Protein AF-A0A0K8Q5X5-F1 (afdb_monomer)

Structure (mmCIF, N/CA/C/O backbone):
data_AF-A0A0K8Q5X5-F1
#
_entry.id   AF-A0A0K8Q5X5-F1
#
loop_
_atom_site.group_PDB
_atom_site.id
_atom_site.type_symbol
_atom_site.label_atom_id
_atom_site.label_alt_id
_atom_site.label_comp_id
_atom_site.label_asym_id
_atom_site.label_entity_id
_atom_site.label_seq_id
_atom_site.pdbx_PDB_ins_code
_atom_site.Cartn_x
_atom_site.Cartn_y
_atom_site.Cartn_z
_atom_site.occupancy
_atom_site.B_iso_or_equiv
_atom_site.auth_seq_id
_atom_site.auth_comp_id
_atom_site.auth_asym_id
_atom_site.auth_atom_id
_atom_site.pdbx_PDB_model_num
ATOM 1 N N . MET A 1 1 ? -25.913 -8.702 -1.037 1.00 41.16 1 MET A N 1
ATOM 2 C CA . MET A 1 1 ? -26.224 -7.297 -1.379 1.00 41.16 1 MET A CA 1
ATOM 3 C C . MET A 1 1 ? -24.970 -6.678 -1.967 1.00 41.16 1 MET A C 1
ATOM 5 O O . MET A 1 1 ? -23.973 -6.607 -1.260 1.00 41.16 1 MET A O 1
ATOM 9 N N . ALA A 1 2 ? -24.975 -6.335 -3.257 1.00 52.56 2 ALA A N 1
ATOM 10 C CA . ALA A 1 2 ? -23.862 -5.604 -3.860 1.00 52.56 2 ALA A CA 1
ATOM 11 C C . ALA A 1 2 ? -23.809 -4.206 -3.227 1.00 52.56 2 ALA A C 1
ATOM 13 O O . ALA A 1 2 ? -24.836 -3.534 -3.141 1.00 52.56 2 ALA A O 1
ATOM 14 N N . ARG A 1 3 ? -22.646 -3.809 -2.705 1.00 62.00 3 ARG A N 1
ATOM 15 C CA . ARG A 1 3 ? -22.447 -2.485 -2.103 1.00 62.00 3 ARG A CA 1
ATOM 16 C C . ARG A 1 3 ? -22.636 -1.428 -3.194 1.00 62.00 3 ARG A C 1
ATOM 18 O O . ARG A 1 3 ? -22.088 -1.599 -4.282 1.00 62.00 3 ARG A O 1
ATOM 25 N N . SER A 1 4 ? -23.370 -0.349 -2.914 1.00 74.94 4 SER A N 1
ATOM 26 C CA . SER A 1 4 ? -23.422 0.791 -3.837 1.00 74.94 4 SER A CA 1
ATOM 27 C C . SER A 1 4 ? -21.991 1.306 -4.085 1.00 74.94 4 SER A C 1
ATOM 29 O O . SER A 1 4 ? -21.172 1.280 -3.153 1.00 74.94 4 SER A O 1
ATOM 31 N N . PRO A 1 5 ? -21.636 1.758 -5.303 1.00 71.00 5 PRO A N 1
ATOM 32 C CA . PRO A 1 5 ? -20.328 2.363 -5.566 1.00 71.00 5 PRO A CA 1
ATOM 33 C C . PRO A 1 5 ? -20.014 3.514 -4.595 1.00 71.00 5 PRO A C 1
ATOM 35 O O . PRO A 1 5 ? -18.870 3.660 -4.169 1.00 71.00 5 PRO A O 1
ATOM 38 N N . GLU A 1 6 ? -21.031 4.254 -4.146 1.00 75.69 6 GLU A N 1
ATOM 39 C CA . GLU A 1 6 ? -20.891 5.313 -3.139 1.00 75.69 6 GLU A CA 1
ATOM 40 C C . GLU A 1 6 ? -20.463 4.780 -1.763 1.00 75.69 6 GLU A C 1
ATOM 42 O O . GLU A 1 6 ? -19.619 5.377 -1.094 1.00 75.69 6 GLU A O 1
ATOM 47 N N . ASP A 1 7 ? -20.999 3.633 -1.342 1.00 75.81 7 ASP A N 1
ATOM 48 C CA . ASP A 1 7 ? -20.643 2.995 -0.070 1.00 75.81 7 ASP A CA 1
ATOM 49 C C . ASP A 1 7 ? -19.235 2.399 -0.113 1.00 75.81 7 ASP A C 1
ATOM 51 O O . ASP A 1 7 ? -18.508 2.414 0.884 1.00 75.81 7 ASP A O 1
ATOM 55 N N . SER A 1 8 ? -18.835 1.886 -1.278 1.00 72.06 8 SER A N 1
ATOM 56 C CA . SER A 1 8 ? -17.475 1.397 -1.516 1.00 72.06 8 SER A CA 1
ATOM 57 C C . SER A 1 8 ? -16.472 2.547 -1.497 1.00 72.06 8 SER A C 1
ATOM 59 O O . SER A 1 8 ? -15.432 2.441 -0.850 1.00 72.06 8 SER A O 1
ATOM 61 N N . LEU A 1 9 ? -16.813 3.679 -2.119 1.00 74.81 9 LEU A N 1
ATOM 62 C CA . LEU A 1 9 ? -15.993 4.884 -2.082 1.00 74.81 9 LEU A CA 1
ATOM 63 C C . LEU A 1 9 ? -15.859 5.427 -0.655 1.00 74.81 9 LEU A C 1
ATOM 65 O O . LEU A 1 9 ? -14.742 5.676 -0.211 1.00 74.81 9 LEU A O 1
ATOM 69 N N . LYS A 1 10 ? -16.959 5.548 0.100 1.00 76.44 10 LYS A N 1
ATOM 70 C CA . LYS A 1 10 ? -16.925 5.975 1.512 1.00 76.44 10 LYS A CA 1
ATOM 71 C C . LYS A 1 10 ? -16.059 5.053 2.372 1.00 76.44 10 LYS A C 1
ATOM 73 O O . LYS A 1 10 ? -15.279 5.540 3.188 1.00 76.44 10 LYS A O 1
ATOM 78 N N . ALA A 1 11 ? -16.151 3.738 2.170 1.00 76.44 11 ALA A N 1
ATOM 79 C CA . ALA A 1 11 ? -15.309 2.775 2.878 1.00 76.44 11 ALA A CA 1
ATOM 80 C C . ALA A 1 11 ? -13.818 2.963 2.547 1.00 76.44 11 ALA A C 1
ATOM 82 O O . ALA A 1 11 ? -12.982 2.950 3.449 1.00 76.44 11 ALA A O 1
ATOM 83 N N . THR A 1 12 ? -13.483 3.193 1.276 1.00 77.50 12 THR A N 1
ATOM 84 C CA . THR A 1 12 ? -12.108 3.492 0.852 1.00 77.50 12 THR A CA 1
ATOM 85 C C . THR A 1 12 ? -11.614 4.814 1.434 1.00 77.50 12 THR A C 1
ATOM 87 O O . THR A 1 12 ? -10.508 4.862 1.965 1.00 77.50 12 THR A O 1
ATOM 90 N N . LEU A 1 13 ? -12.440 5.865 1.417 1.00 78.38 13 LEU A N 1
ATOM 91 C CA . LEU A 1 13 ? -12.117 7.168 2.007 1.00 78.38 13 LEU A CA 1
ATOM 92 C C . LEU A 1 13 ? -11.843 7.067 3.512 1.00 78.38 13 LEU A C 1
ATOM 94 O O . LEU A 1 13 ? -10.895 7.678 3.997 1.00 78.38 13 LEU A O 1
ATOM 98 N N . GLY A 1 14 ? -12.601 6.240 4.236 1.00 79.81 14 GLY A N 1
ATOM 99 C CA . GLY A 1 14 ? -12.331 5.948 5.645 1.00 79.81 14 GLY A CA 1
ATOM 100 C C . GLY A 1 14 ? -10.966 5.289 5.874 1.00 79.81 14 GLY A C 1
ATOM 101 O O . GLY A 1 14 ? -10.293 5.591 6.855 1.00 79.81 14 GLY A O 1
ATOM 102 N N . ARG A 1 15 ? -10.507 4.440 4.948 1.00 79.44 15 ARG A N 1
ATOM 103 C CA . ARG A 1 15 ? -9.202 3.757 5.041 1.00 79.44 15 ARG A CA 1
ATOM 104 C C . ARG A 1 15 ? -8.019 4.660 4.721 1.00 79.44 15 ARG A C 1
ATOM 106 O O . ARG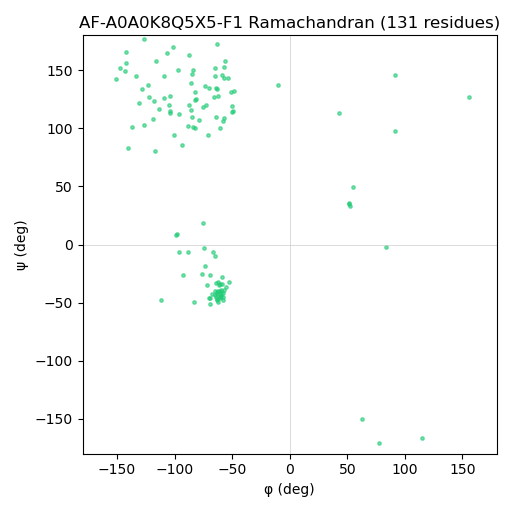 A 1 15 ? -6.920 4.390 5.185 1.00 79.44 15 ARG A O 1
ATOM 113 N N . VAL A 1 16 ? -8.232 5.715 3.938 1.00 85.44 16 VAL A N 1
ATOM 114 C CA . VAL A 1 16 ? -7.209 6.734 3.649 1.00 85.44 16 VAL A CA 1
ATOM 115 C C . VAL A 1 16 ? -7.351 7.974 4.533 1.00 85.44 16 VAL A C 1
ATOM 117 O O . VAL A 1 16 ? -6.669 8.975 4.301 1.00 85.44 16 VAL A O 1
ATOM 120 N N . ALA A 1 17 ? -8.221 7.921 5.545 1.00 86.38 17 ALA A N 1
ATOM 121 C CA . ALA A 1 17 ? -8.401 9.004 6.497 1.00 86.38 17 ALA A CA 1
ATOM 122 C C . ALA A 1 17 ? -7.123 9.232 7.335 1.00 86.38 17 ALA A C 1
ATOM 124 O O . ALA A 1 17 ? -6.347 8.293 7.556 1.00 86.38 17 ALA A O 1
ATOM 125 N N . PRO A 1 18 ? -6.884 10.467 7.816 1.00 85.06 18 PRO A N 1
ATOM 126 C CA . PRO A 1 18 ? -5.761 10.781 8.700 1.00 85.06 18 PRO A CA 1
ATOM 127 C C . PRO A 1 18 ? -5.709 9.888 9.946 1.00 85.06 18 PRO A C 1
ATOM 129 O 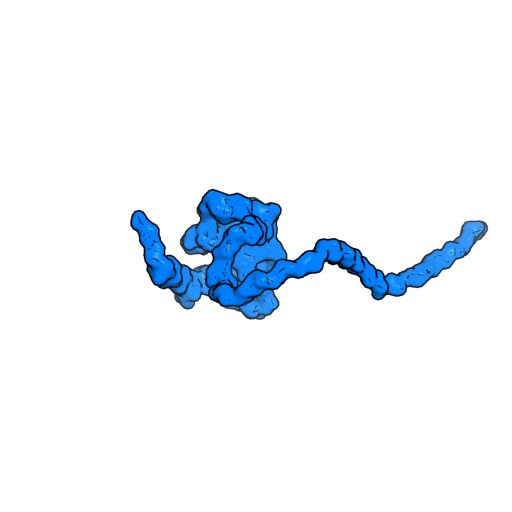O . PRO A 1 18 ? -6.745 9.548 10.512 1.00 85.06 18 PRO A O 1
ATOM 132 N N . GLY A 1 19 ? -4.498 9.524 10.378 1.00 86.62 19 GLY A N 1
ATOM 133 C CA . GLY A 1 19 ? -4.272 8.656 11.541 1.00 86.62 19 GLY A CA 1
ATOM 134 C C . GLY A 1 19 ? -4.367 7.154 11.252 1.00 86.62 19 GLY A C 1
ATOM 135 O O . GLY A 1 19 ? -4.131 6.346 12.146 1.00 86.62 19 GLY A O 1
ATOM 136 N N . THR A 1 20 ? -4.684 6.760 10.014 1.00 91.94 20 THR A N 1
ATOM 137 C CA . THR A 1 20 ? -4.600 5.359 9.581 1.00 91.94 20 THR A CA 1
ATOM 138 C C . THR A 1 20 ? -3.183 5.007 9.128 1.00 91.94 20 THR A C 1
ATOM 140 O O . THR A 1 20 ? -2.490 5.809 8.498 1.00 91.94 20 THR A O 1
ATOM 143 N N . ALA A 1 21 ? -2.771 3.759 9.361 1.00 92.06 21 ALA A N 1
ATOM 144 C CA . ALA A 1 21 ? -1.472 3.271 8.901 1.00 92.06 21 ALA A CA 1
ATOM 145 C C . ALA A 1 21 ? -1.336 3.344 7.365 1.00 92.06 21 ALA A C 1
ATOM 147 O O . ALA A 1 21 ? -0.254 3.623 6.843 1.00 92.06 21 ALA A O 1
ATOM 148 N N . LEU A 1 22 ? -2.433 3.130 6.629 1.00 92.06 22 LEU A N 1
ATOM 149 C CA . LEU A 1 22 ? -2.448 3.268 5.175 1.00 92.06 22 LEU A CA 1
ATOM 150 C C . LEU A 1 22 ? -2.160 4.712 4.753 1.00 92.06 22 LEU A C 1
ATOM 152 O O . LEU A 1 22 ? -1.296 4.929 3.903 1.00 92.06 22 LEU A O 1
ATOM 156 N N . ARG A 1 23 ? -2.816 5.701 5.375 1.00 93.69 23 ARG A N 1
ATOM 157 C CA . ARG A 1 23 ? -2.547 7.118 5.104 1.00 93.69 23 ARG A CA 1
ATOM 158 C C . ARG A 1 23 ? -1.099 7.493 5.410 1.00 93.69 23 ARG A C 1
ATOM 160 O O . ARG A 1 23 ? -0.461 8.121 4.569 1.00 93.69 23 ARG A O 1
ATOM 167 N N . ASP A 1 24 ? -0.555 7.048 6.537 1.00 94.56 24 ASP A N 1
ATOM 168 C CA . ASP A 1 24 ? 0.848 7.294 6.894 1.00 94.56 24 ASP A CA 1
ATOM 169 C C . ASP A 1 24 ? 1.819 6.689 5.869 1.00 94.56 24 ASP A C 1
ATOM 171 O O . ASP A 1 24 ? 2.835 7.294 5.512 1.00 94.56 24 ASP A O 1
ATOM 175 N N . GLY A 1 25 ? 1.512 5.490 5.370 1.00 94.44 25 GLY A N 1
ATOM 176 C CA . GLY A 1 25 ? 2.280 4.836 4.314 1.00 94.44 25 GLY A CA 1
ATOM 177 C C . GLY A 1 25 ? 2.242 5.621 3.001 1.00 94.44 25 GLY A C 1
ATOM 178 O O . GLY A 1 25 ? 3.290 5.869 2.402 1.00 94.44 25 GLY A O 1
ATOM 179 N N . LEU A 1 26 ? 1.057 6.085 2.592 1.00 93.88 26 LEU A N 1
ATOM 180 C CA . LEU A 1 26 ? 0.876 6.938 1.412 1.00 93.88 26 LEU A CA 1
ATOM 181 C C . LEU A 1 26 ? 1.644 8.259 1.540 1.00 93.88 26 LEU A C 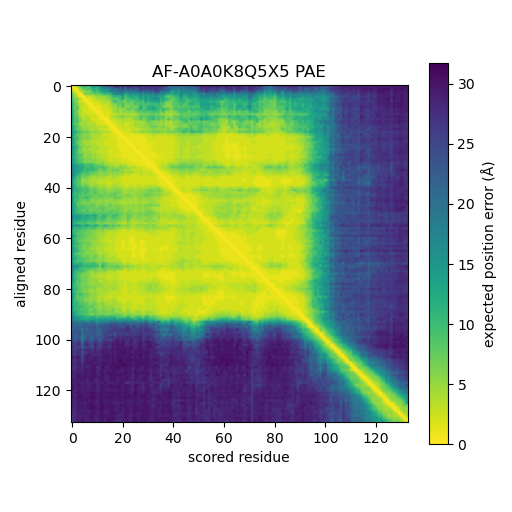1
ATOM 183 O O . LEU A 1 26 ? 2.328 8.672 0.604 1.00 93.88 26 LEU A O 1
ATOM 187 N N . GLU A 1 27 ? 1.605 8.906 2.704 1.00 94.50 27 GLU A N 1
ATOM 188 C CA . GLU A 1 27 ? 2.370 10.132 2.944 1.00 94.50 27 GLU A CA 1
ATOM 189 C C . GLU A 1 27 ? 3.877 9.903 2.834 1.00 94.50 27 GLU A C 1
ATOM 191 O O . GLU A 1 27 ? 4.588 10.728 2.257 1.00 94.50 27 GLU A O 1
ATOM 196 N N . ARG A 1 28 ? 4.383 8.771 3.333 1.00 94.88 28 ARG A N 1
ATOM 197 C CA . ARG A 1 28 ? 5.798 8.400 3.179 1.00 94.88 28 ARG A CA 1
ATOM 198 C C . ARG A 1 28 ? 6.177 8.201 1.713 1.00 94.88 28 ARG A C 1
ATOM 200 O O . ARG A 1 28 ? 7.269 8.615 1.318 1.00 94.88 28 ARG A O 1
ATOM 207 N N . ILE A 1 29 ? 5.307 7.577 0.919 1.00 94.81 29 ILE A N 1
ATOM 208 C CA . ILE A 1 29 ? 5.505 7.378 -0.525 1.00 94.81 29 ILE A CA 1
ATOM 209 C C . ILE A 1 29 ? 5.585 8.732 -1.241 1.00 94.81 29 ILE A C 1
ATOM 211 O O . ILE A 1 29 ? 6.568 9.001 -1.935 1.00 94.81 29 ILE A O 1
ATOM 215 N N . LEU A 1 30 ? 4.625 9.625 -0.975 1.00 92.94 30 LEU A N 1
ATOM 216 C CA . LEU A 1 30 ? 4.578 10.973 -1.549 1.00 92.94 30 LEU A CA 1
ATOM 217 C C . LEU A 1 30 ? 5.806 11.813 -1.169 1.00 92.94 30 LEU A C 1
ATOM 219 O O . LEU A 1 30 ? 6.426 12.431 -2.035 1.00 92.94 30 LEU A O 1
ATOM 223 N N . ARG A 1 31 ? 6.223 11.791 0.105 1.00 94.19 31 ARG A N 1
ATOM 224 C CA . ARG A 1 31 ? 7.454 12.465 0.571 1.00 94.19 31 ARG A CA 1
ATOM 225 C C . ARG A 1 31 ? 8.706 11.899 -0.096 1.00 94.19 31 ARG A C 1
ATOM 227 O O . ARG A 1 31 ? 9.661 12.627 -0.343 1.00 94.19 31 ARG A O 1
ATOM 234 N N . GLY A 1 32 ? 8.687 10.606 -0.410 1.00 93.06 32 GLY A N 1
ATOM 235 C CA . GLY A 1 32 ? 9.727 9.916 -1.161 1.00 93.06 32 GLY A CA 1
ATOM 236 C C . GLY A 1 32 ? 9.747 10.217 -2.659 1.00 93.06 32 GLY A C 1
ATOM 237 O O . GLY A 1 32 ? 10.627 9.693 -3.339 1.00 93.06 32 GLY A O 1
ATOM 238 N N . ARG A 1 33 ? 8.799 11.023 -3.168 1.00 91.69 33 ARG A N 1
ATOM 239 C CA . ARG A 1 33 ? 8.614 11.320 -4.599 1.00 91.69 33 ARG A CA 1
ATOM 240 C C . ARG A 1 33 ? 8.511 10.058 -5.461 1.00 91.69 33 ARG A C 1
ATOM 242 O O . ARG A 1 33 ? 8.969 10.037 -6.599 1.00 91.69 33 ARG A O 1
ATOM 249 N N . THR A 1 34 ? 7.940 8.997 -4.902 1.00 89.25 34 THR A N 1
ATOM 250 C CA . THR A 1 34 ? 7.695 7.733 -5.604 1.00 89.25 34 THR A CA 1
ATOM 251 C C . THR A 1 34 ? 6.191 7.589 -5.837 1.00 89.25 34 THR A C 1
ATOM 253 O O . THR A 1 34 ? 5.400 8.051 -5.017 1.00 89.25 34 THR A O 1
ATOM 256 N N . GLY A 1 35 ? 5.787 6.996 -6.960 1.00 89.62 35 GLY A N 1
ATOM 257 C CA . GLY A 1 35 ? 4.401 6.574 -7.183 1.00 89.62 35 GLY A CA 1
ATOM 258 C C . GLY A 1 35 ? 4.167 5.166 -6.634 1.00 89.62 35 GLY A C 1
ATOM 259 O O . GLY A 1 35 ? 5.122 4.441 -6.381 1.00 89.62 35 GLY A O 1
ATOM 260 N N . ALA A 1 36 ? 2.910 4.772 -6.448 1.00 92.88 36 ALA A N 1
ATOM 261 C CA . ALA A 1 36 ? 2.563 3.392 -6.116 1.00 92.88 36 ALA A CA 1
ATOM 262 C C . ALA A 1 36 ? 1.170 3.050 -6.645 1.00 92.88 36 ALA A C 1
ATOM 264 O O . ALA A 1 36 ? 0.263 3.881 -6.576 1.00 92.88 36 ALA A O 1
ATOM 265 N N . LEU A 1 37 ? 0.999 1.816 -7.120 1.00 93.50 37 LEU A N 1
ATOM 266 C CA . LEU A 1 37 ? -0.308 1.234 -7.404 1.00 93.50 37 LEU A CA 1
ATOM 267 C C . LEU A 1 37 ? -0.644 0.247 -6.287 1.00 93.50 37 LEU A C 1
ATOM 269 O O . LEU A 1 37 ? 0.041 -0.758 -6.118 1.00 93.50 37 LEU A O 1
ATOM 273 N N . ILE A 1 38 ? -1.666 0.555 -5.492 1.00 93.25 38 ILE A N 1
ATOM 274 C CA . ILE A 1 38 ? -2.047 -0.252 -4.329 1.00 93.25 38 ILE A CA 1
ATOM 275 C C . ILE A 1 38 ? -3.456 -0.789 -4.552 1.00 93.25 38 ILE A C 1
ATOM 277 O O . ILE A 1 38 ? -4.392 -0.018 -4.755 1.00 93.25 38 ILE A O 1
ATOM 281 N N . VAL A 1 39 ? -3.599 -2.109 -4.490 1.00 93.12 39 VAL A N 1
ATOM 282 C CA . VAL A 1 39 ? -4.877 -2.817 -4.593 1.00 93.12 39 VAL A CA 1
ATOM 283 C C . VAL A 1 39 ? -5.290 -3.271 -3.197 1.00 93.12 39 VAL A C 1
ATOM 285 O O . VAL A 1 39 ? -4.499 -3.888 -2.484 1.00 93.12 39 VAL A O 1
ATOM 288 N N . LEU A 1 40 ? -6.520 -2.947 -2.793 1.00 91.69 40 LEU A N 1
ATOM 289 C CA . LEU A 1 40 ? -7.078 -3.346 -1.501 1.00 91.69 40 LEU A CA 1
ATOM 290 C C . LEU A 1 40 ? -8.071 -4.491 -1.690 1.00 91.69 40 LEU A C 1
ATOM 292 O O . LEU A 1 40 ? -9.147 -4.301 -2.257 1.00 91.69 40 LEU A O 1
ATOM 296 N N . GLY A 1 41 ? -7.729 -5.653 -1.146 1.00 89.00 41 GLY A N 1
ATOM 297 C CA . GLY A 1 41 ? -8.468 -6.894 -1.327 1.00 89.00 41 GLY A CA 1
ATOM 298 C C . GLY A 1 41 ? -7.948 -7.709 -2.510 1.00 89.00 41 GLY A C 1
ATOM 299 O O . GLY A 1 41 ? -7.520 -7.170 -3.526 1.00 89.00 41 GLY A O 1
ATOM 300 N N . SER A 1 42 ? -8.013 -9.030 -2.359 1.00 86.12 42 SER A N 1
ATOM 301 C CA . SER A 1 42 ? -7.733 -9.997 -3.417 1.00 86.12 42 SER A CA 1
ATOM 302 C C . SER A 1 42 ? -8.968 -10.865 -3.598 1.00 86.12 42 SER A C 1
ATOM 304 O O . SER A 1 42 ? -9.489 -11.416 -2.626 1.00 86.12 42 SE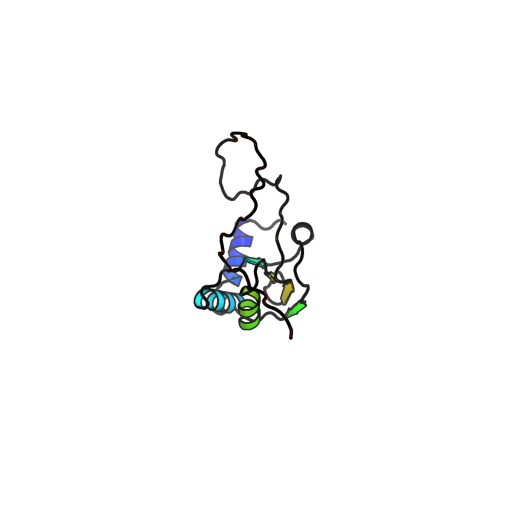R A O 1
ATOM 306 N N . ASP A 1 43 ? -9.453 -10.949 -4.829 1.00 88.06 43 ASP A N 1
ATOM 307 C CA . ASP A 1 43 ? -10.471 -11.900 -5.253 1.00 88.06 43 ASP A CA 1
ATOM 308 C C . ASP A 1 43 ? -9.968 -12.669 -6.483 1.00 88.06 43 ASP A C 1
ATOM 310 O O . ASP A 1 43 ? -8.891 -12.389 -7.015 1.00 88.06 43 ASP A O 1
ATOM 314 N N . ARG A 1 44 ? -10.760 -13.632 -6.963 1.00 86.25 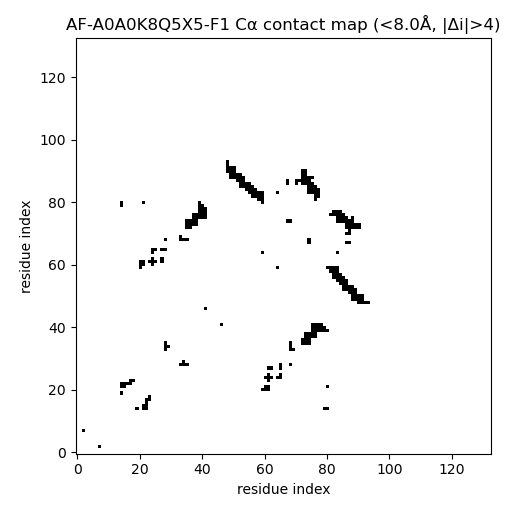44 ARG A N 1
ATOM 315 C CA . ARG A 1 44 ? -10.396 -14.424 -8.149 1.00 86.25 44 ARG A CA 1
ATOM 316 C C . ARG A 1 44 ? -10.182 -13.561 -9.397 1.00 86.25 44 ARG A C 1
ATOM 318 O O . ARG A 1 44 ? -9.415 -13.948 -10.273 1.00 86.25 44 ARG A O 1
ATOM 325 N N . THR A 1 45 ? -10.848 -12.411 -9.485 1.00 86.00 45 THR A N 1
ATOM 326 C CA . THR A 1 45 ? -10.705 -11.472 -10.602 1.00 86.00 45 THR A CA 1
ATOM 327 C C . THR A 1 45 ? -9.328 -10.828 -10.561 1.00 86.00 45 THR A C 1
ATOM 329 O O . THR A 1 45 ? -8.598 -10.891 -11.546 1.00 86.00 45 THR A O 1
ATOM 332 N N . ILE A 1 46 ? -8.939 -10.277 -9.408 1.00 87.31 46 ILE A N 1
ATOM 333 C CA . ILE A 1 46 ? -7.610 -9.710 -9.183 1.00 87.31 46 ILE A CA 1
ATOM 334 C C . ILE A 1 46 ? -6.545 -10.776 -9.428 1.00 87.31 46 ILE A C 1
ATOM 336 O O . ILE A 1 46 ? -5.626 -10.537 -10.202 1.00 87.31 46 ILE A O 1
ATOM 340 N N . GLU A 1 47 ? -6.700 -11.975 -8.872 1.00 86.75 47 GLU A N 1
ATOM 341 C CA . GLU A 1 47 ? -5.764 -13.082 -9.092 1.00 86.75 47 GLU A CA 1
ATOM 342 C C . GLU A 1 47 ? -5.602 -13.432 -10.577 1.00 86.75 47 GLU A C 1
ATOM 344 O O . GLU A 1 47 ? -4.479 -13.663 -11.018 1.00 86.75 47 GLU A O 1
ATOM 349 N N . SER A 1 48 ? -6.686 -13.406 -11.361 1.00 87.50 48 SER A N 1
ATOM 350 C CA . SER A 1 48 ? -6.645 -13.714 -12.799 1.00 87.50 48 SER A CA 1
ATOM 351 C C . SER A 1 48 ? -5.921 -12.667 -13.652 1.00 87.50 48 SER A C 1
ATOM 353 O O . SER A 1 48 ? -5.381 -13.013 -14.699 1.00 87.50 48 SER A O 1
ATOM 355 N N . ILE A 1 49 ? -5.876 -11.407 -13.204 1.00 88.31 49 ILE A N 1
ATOM 356 C CA . ILE A 1 49 ? -5.171 -10.315 -13.899 1.00 88.31 49 ILE A CA 1
ATOM 357 C C . ILE A 1 49 ? -3.764 -10.074 -13.339 1.00 88.31 49 ILE A C 1
ATOM 359 O O . ILE A 1 49 ? -3.022 -9.250 -13.870 1.00 88.31 49 ILE A O 1
ATOM 363 N N . CYS A 1 50 ? -3.385 -10.751 -12.255 1.00 89.12 50 CYS A N 1
ATOM 364 C CA . CYS A 1 50 ? -2.062 -10.634 -11.655 1.00 89.12 50 CYS A CA 1
ATOM 365 C C . CYS A 1 50 ? -1.052 -11.514 -12.390 1.00 89.12 50 CYS A C 1
ATOM 367 O O . CYS A 1 50 ? -1.201 -12.732 -12.455 1.00 89.12 50 CYS A O 1
ATOM 369 N N . SER A 1 51 ? 0.031 -10.906 -12.866 1.00 89.38 51 SER A N 1
ATOM 370 C CA . SER A 1 51 ? 1.166 -11.602 -13.466 1.00 89.38 51 SER A CA 1
ATOM 371 C C . SER A 1 51 ? 2.462 -11.262 -12.733 1.00 89.38 51 SER A C 1
ATOM 373 O O . SER A 1 51 ? 2.716 -10.105 -12.389 1.00 89.38 51 SER A O 1
ATOM 375 N N . GLY A 1 52 ? 3.293 -12.280 -12.498 1.00 88.81 52 GLY A N 1
ATOM 376 C CA . GLY A 1 52 ? 4.566 -12.141 -11.789 1.00 88.81 52 GLY A CA 1
ATOM 377 C C . GLY A 1 52 ? 4.418 -11.684 -10.332 1.00 88.81 52 GLY A C 1
ATOM 378 O O . GLY A 1 52 ? 3.418 -11.966 -9.671 1.00 88.81 52 GLY A O 1
ATOM 379 N N . GLY A 1 53 ? 5.436 -10.975 -9.840 1.00 91.06 53 GLY A N 1
ATOM 380 C CA . GLY A 1 53 ? 5.519 -10.501 -8.459 1.00 91.06 53 GLY A CA 1
ATOM 381 C C . GLY A 1 53 ? 5.913 -11.580 -7.449 1.00 91.06 53 GLY A C 1
ATOM 382 O O . GLY A 1 53 ? 6.322 -12.685 -7.811 1.00 91.06 53 GLY A O 1
ATOM 383 N N . PHE A 1 54 ? 5.809 -11.228 -6.168 1.00 92.50 54 PHE A N 1
ATOM 384 C CA . PHE A 1 54 ? 6.168 -12.095 -5.045 1.00 92.50 54 PHE A CA 1
ATOM 385 C C . PHE A 1 54 ? 5.025 -12.178 -4.037 1.00 92.50 54 PHE A C 1
ATOM 387 O O . PHE A 1 54 ? 4.474 -11.147 -3.646 1.00 92.50 54 PHE A O 1
ATOM 394 N N . ASP A 1 55 ? 4.716 -13.396 -3.590 1.00 93.12 55 ASP A N 1
ATOM 395 C CA . ASP A 1 55 ? 3.884 -13.654 -2.416 1.00 93.12 55 ASP A CA 1
ATOM 396 C C . ASP A 1 55 ? 4.697 -13.374 -1.150 1.00 93.12 55 ASP A C 1
ATOM 398 O O . ASP A 1 55 ? 5.739 -13.988 -0.924 1.00 93.12 55 ASP A O 1
ATOM 402 N N . ILE A 1 56 ? 4.244 -12.411 -0.347 1.00 93.19 56 ILE A N 1
ATOM 403 C CA . ILE A 1 56 ? 4.965 -11.938 0.841 1.00 93.19 56 ILE A CA 1
ATOM 404 C C . ILE A 1 56 ? 4.213 -12.327 2.114 1.00 93.19 56 ILE A C 1
ATOM 406 O O . ILE A 1 56 ? 4.825 -12.854 3.037 1.00 93.19 56 ILE A O 1
ATOM 410 N N . GLY A 1 57 ? 2.898 -12.081 2.163 1.00 93.62 57 GLY A N 1
ATOM 411 C CA . GLY A 1 57 ? 2.041 -12.472 3.288 1.00 93.62 57 GLY A CA 1
ATOM 412 C C . GLY A 1 57 ? 2.509 -11.949 4.651 1.00 93.62 57 GLY A C 1
ATOM 413 O O . GLY A 1 57 ? 2.617 -12.724 5.596 1.00 93.62 57 GLY A O 1
ATOM 414 N N . ILE A 1 58 ? 2.815 -10.653 4.755 1.00 95.25 58 ILE A N 1
ATOM 415 C CA . ILE A 1 58 ? 3.317 -10.023 5.992 1.00 95.25 58 ILE A CA 1
ATOM 416 C C . ILE A 1 58 ? 2.351 -8.975 6.535 1.00 95.25 58 ILE A C 1
ATOM 418 O O . ILE A 1 58 ? 1.607 -8.362 5.768 1.00 95.25 58 ILE A O 1
ATOM 422 N N . ASP A 1 59 ? 2.449 -8.675 7.834 1.00 96.81 59 ASP A N 1
ATOM 423 C CA . ASP A 1 59 ? 1.668 -7.585 8.423 1.00 96.81 59 ASP A CA 1
ATOM 424 C C . ASP A 1 59 ? 1.973 -6.249 7.736 1.00 96.81 59 ASP A C 1
ATOM 426 O O . ASP A 1 59 ? 3.110 -5.935 7.346 1.00 96.81 59 ASP A O 1
ATOM 430 N N . PHE A 1 60 ? 0.953 -5.416 7.635 1.00 95.62 60 PHE A N 1
ATOM 431 C CA . PHE A 1 60 ? 1.078 -4.084 7.090 1.00 95.62 60 PHE A CA 1
ATOM 432 C C . PHE A 1 60 ? 1.863 -3.178 8.043 1.00 95.62 60 PHE A C 1
ATOM 434 O O . PHE A 1 60 ? 1.607 -3.109 9.244 1.00 95.62 60 PHE A O 1
ATOM 441 N N . SER A 1 61 ? 2.802 -2.408 7.492 1.00 96.62 61 SER A N 1
ATOM 442 C CA . SER A 1 61 ? 3.332 -1.233 8.180 1.00 96.62 61 SER A CA 1
ATOM 443 C C . SER A 1 61 ? 3.619 -0.106 7.187 1.00 96.62 61 SER A C 1
ATOM 445 O O . SER A 1 61 ? 4.011 -0.383 6.047 1.00 96.62 61 SER A O 1
ATOM 447 N N . PRO A 1 62 ? 3.499 1.171 7.602 1.00 95.50 62 PRO A N 1
ATOM 448 C CA . PRO A 1 62 ? 3.785 2.315 6.735 1.00 95.50 62 PRO A CA 1
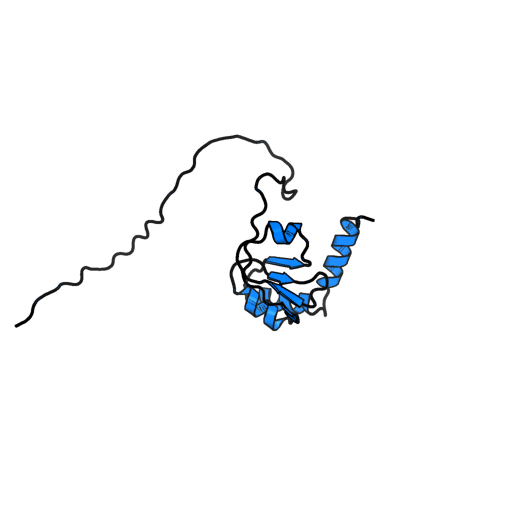ATOM 449 C C . PRO A 1 62 ? 5.192 2.270 6.128 1.00 95.50 62 PRO A C 1
ATOM 451 O O . PRO A 1 62 ? 5.406 2.659 4.981 1.00 95.50 62 PRO A O 1
ATOM 454 N N . THR A 1 63 ? 6.165 1.780 6.900 1.00 96.12 63 THR A N 1
ATOM 455 C CA . THR A 1 63 ? 7.551 1.620 6.451 1.00 96.12 63 THR A CA 1
ATOM 456 C C . THR A 1 63 ? 7.668 0.510 5.411 1.00 96.12 63 THR A C 1
ATOM 458 O O . THR A 1 63 ? 8.267 0.739 4.368 1.00 96.12 63 THR A O 1
ATOM 461 N N . ARG A 1 64 ? 7.057 -0.663 5.636 1.00 96.00 64 ARG A N 1
ATOM 462 C CA . ARG A 1 64 ? 7.077 -1.770 4.662 1.00 96.00 64 ARG A CA 1
ATOM 463 C C . ARG A 1 64 ? 6.442 -1.353 3.341 1.00 96.00 64 ARG A C 1
ATOM 465 O O . ARG A 1 64 ? 7.045 -1.556 2.292 1.00 96.00 64 ARG A O 1
ATOM 472 N N . LEU A 1 65 ? 5.280 -0.700 3.397 1.00 95.50 65 LEU A N 1
ATOM 473 C CA . LEU A 1 65 ? 4.609 -0.188 2.204 1.00 95.50 65 LEU A CA 1
ATOM 474 C C . LEU A 1 65 ? 5.512 0.792 1.437 1.00 95.50 65 LEU A C 1
ATOM 476 O O . LEU A 1 65 ? 5.651 0.682 0.222 1.00 95.50 65 LEU A O 1
ATOM 480 N N . ARG A 1 66 ? 6.170 1.720 2.142 1.00 95.19 66 ARG A N 1
ATOM 481 C CA . ARG A 1 66 ? 7.101 2.685 1.539 1.00 95.19 66 ARG A CA 1
ATOM 482 C C . ARG A 1 66 ? 8.280 2.020 0.832 1.00 95.19 66 ARG A C 1
ATOM 484 O O . ARG A 1 66 ? 8.707 2.514 -0.213 1.00 95.19 66 ARG A O 1
ATOM 491 N N . GLU A 1 67 ? 8.843 0.978 1.428 1.00 95.44 67 GLU A N 1
ATOM 492 C CA . GLU A 1 67 ? 9.979 0.255 0.859 1.00 95.44 67 GLU A CA 1
ATOM 493 C C . GLU A 1 67 ? 9.561 -0.534 -0.381 1.00 95.44 67 GLU A C 1
ATOM 495 O O . GLU A 1 67 ? 10.200 -0.405 -1.423 1.00 95.44 67 GLU A O 1
ATOM 500 N N . LEU A 1 68 ? 8.438 -1.251 -0.310 1.00 95.06 68 LEU A N 1
ATOM 501 C CA . LEU A 1 68 ? 7.888 -1.993 -1.445 1.00 95.06 68 LEU A CA 1
ATOM 502 C C . LEU A 1 68 ? 7.465 -1.072 -2.594 1.00 95.06 68 LEU A C 1
ATOM 504 O O . LEU A 1 68 ? 7.643 -1.427 -3.750 1.00 95.06 68 LEU A O 1
ATOM 508 N N . ALA A 1 69 ? 6.988 0.139 -2.299 1.00 94.69 69 ALA A N 1
ATOM 509 C CA . ALA A 1 69 ? 6.636 1.132 -3.315 1.00 94.69 69 ALA A CA 1
ATOM 510 C C . ALA A 1 69 ? 7.833 1.639 -4.139 1.00 94.69 69 ALA A C 1
ATOM 512 O O . ALA A 1 69 ? 7.636 2.346 -5.118 1.00 94.69 69 ALA A O 1
ATOM 513 N N . LYS A 1 70 ? 9.077 1.320 -3.753 1.00 93.12 70 LYS A N 1
ATOM 514 C CA . LYS A 1 70 ? 10.261 1.589 -4.589 1.00 93.12 70 LYS A CA 1
ATOM 515 C C . LYS A 1 70 ? 10.361 0.633 -5.776 1.00 93.12 70 LYS A C 1
ATOM 517 O O . LYS A 1 70 ? 11.130 0.906 -6.690 1.00 93.12 70 LYS A O 1
ATOM 522 N N . MET A 1 71 ? 9.660 -0.496 -5.716 1.00 92.81 71 MET A N 1
ATOM 523 C CA . MET A 1 71 ? 9.644 -1.502 -6.767 1.00 92.81 71 MET A CA 1
ATOM 524 C C . MET A 1 71 ? 8.620 -1.128 -7.838 1.00 92.81 71 MET A C 1
ATOM 526 O O . MET A 1 71 ? 7.589 -0.525 -7.541 1.00 92.81 71 MET A O 1
ATOM 530 N N . ASP A 1 72 ? 8.887 -1.534 -9.077 1.00 88.00 72 ASP A N 1
ATOM 531 C CA . ASP A 1 72 ? 7.932 -1.387 -10.170 1.00 88.00 72 ASP A CA 1
ATOM 532 C C . ASP A 1 72 ? 6.783 -2.395 -10.021 1.00 88.00 72 ASP A C 1
ATOM 534 O O . ASP A 1 72 ? 6.999 -3.575 -9.738 1.00 88.00 72 ASP A O 1
ATOM 538 N N . GLY A 1 73 ? 5.553 -1.930 -10.239 1.00 91.06 73 GLY A N 1
ATOM 539 C CA . GLY A 1 73 ? 4.344 -2.753 -10.210 1.00 91.06 73 GLY A CA 1
ATOM 540 C C . GLY A 1 73 ? 3.373 -2.390 -9.088 1.00 91.06 73 GLY A C 1
ATOM 541 O O . GLY A 1 73 ? 3.446 -1.325 -8.473 1.00 91.06 73 GLY A O 1
ATOM 542 N N . ALA A 1 74 ? 2.415 -3.283 -8.862 1.00 94.62 74 ALA A N 1
ATOM 543 C CA . ALA A 1 74 ? 1.360 -3.138 -7.877 1.00 94.62 74 ALA A CA 1
ATOM 544 C C . ALA A 1 74 ? 1.693 -3.858 -6.565 1.00 94.62 74 ALA A C 1
ATOM 546 O O . ALA A 1 74 ? 2.373 -4.891 -6.537 1.00 94.62 74 ALA A O 1
ATOM 547 N N . ILE A 1 75 ? 1.160 -3.313 -5.476 1.00 95.81 75 ILE A N 1
ATOM 548 C CA . ILE A 1 75 ? 1.164 -3.907 -4.140 1.00 95.81 75 ILE A CA 1
ATOM 549 C C . ILE A 1 75 ? -0.268 -4.324 -3.825 1.00 95.81 75 ILE A C 1
ATOM 551 O O . ILE A 1 75 ? -1.183 -3.505 -3.911 1.00 95.81 75 ILE A O 1
ATOM 555 N N . ILE A 1 76 ? -0.464 -5.587 -3.456 1.00 95.19 76 ILE A N 1
ATOM 556 C CA . ILE A 1 76 ? -1.776 -6.121 -3.088 1.00 95.19 76 ILE A CA 1
ATOM 557 C C . ILE A 1 76 ? -1.822 -6.275 -1.580 1.00 95.19 76 ILE A C 1
ATOM 559 O O . ILE A 1 76 ? -1.030 -7.016 -0.995 1.00 95.19 76 ILE A O 1
ATOM 563 N N . CYS A 1 77 ? -2.771 -5.587 -0.964 1.00 94.62 77 CYS A N 1
ATOM 564 C CA . CYS A 1 77 ? -3.083 -5.708 0.448 1.00 94.62 77 CYS A CA 1
ATOM 565 C C . CYS A 1 77 ? -4.399 -6.462 0.629 1.00 94.62 77 CYS A C 1
ATOM 567 O O . CYS A 1 77 ? -5.203 -6.588 -0.298 1.00 94.62 77 CYS A O 1
ATOM 569 N N . ASP A 1 78 ? -4.659 -6.927 1.845 1.00 91.88 78 ASP A N 1
ATOM 570 C CA . ASP A 1 78 ? -6.004 -7.365 2.196 1.00 91.88 78 ASP A CA 1
ATOM 571 C C . ASP A 1 78 ? -7.010 -6.198 2.135 1.00 91.88 78 ASP A C 1
ATOM 573 O O . ASP A 1 78 ? -6.670 -5.026 1.932 1.00 91.88 78 ASP A O 1
ATOM 577 N N . LYS A 1 79 ? -8.295 -6.528 2.290 1.00 88.00 79 LYS A N 1
ATOM 578 C CA . LYS A 1 79 ? -9.364 -5.530 2.224 1.00 88.00 79 LYS A CA 1
ATOM 579 C C . LYS A 1 79 ? -9.178 -4.428 3.272 1.00 88.00 79 LYS A C 1
ATOM 581 O O . LYS A 1 79 ? -9.519 -3.293 2.981 1.00 88.00 79 LYS A O 1
ATOM 586 N N . ASP A 1 80 ? -8.648 -4.731 4.453 1.00 87.25 80 ASP A N 1
ATOM 587 C CA . ASP A 1 80 ? -8.587 -3.798 5.583 1.00 87.25 80 ASP A CA 1
ATOM 588 C C . ASP A 1 80 ? -7.215 -3.118 5.723 1.00 87.25 80 ASP A C 1
ATOM 590 O O . ASP A 1 80 ? -6.979 -2.406 6.695 1.00 87.25 80 ASP A O 1
ATOM 594 N N . ALA A 1 81 ? -6.327 -3.302 4.739 1.00 89.31 81 ALA A N 1
ATOM 595 C CA . ALA A 1 81 ? -4.937 -2.855 4.755 1.00 89.31 81 ALA A CA 1
ATOM 596 C C . ALA A 1 81 ? -4.167 -3.290 6.020 1.00 89.31 81 ALA A C 1
ATOM 598 O O . ALA A 1 81 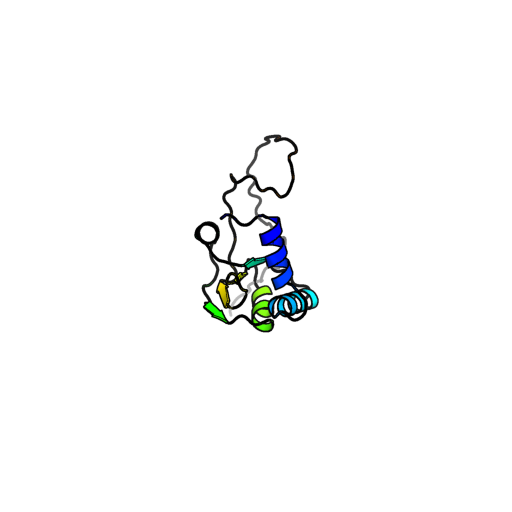? -3.318 -2.554 6.518 1.00 89.31 81 ALA A O 1
ATOM 599 N N . SER A 1 82 ? -4.470 -4.481 6.540 1.00 92.62 82 SER A N 1
ATOM 600 C CA . SER A 1 82 ? -3.807 -5.079 7.707 1.00 92.62 82 SER A CA 1
ATOM 601 C C . SER A 1 82 ? -2.646 -5.989 7.314 1.00 92.62 82 SER A C 1
ATOM 603 O O . SER A 1 82 ? -1.697 -6.115 8.079 1.00 92.62 82 SER A O 1
ATOM 605 N N . ASN A 1 83 ? -2.673 -6.560 6.108 1.00 95.50 83 ASN A N 1
ATOM 606 C CA . ASN A 1 83 ? -1.612 -7.409 5.570 1.00 95.50 83 ASN A CA 1
ATOM 607 C C . ASN A 1 83 ? -1.252 -7.021 4.137 1.00 95.50 83 ASN A C 1
ATOM 609 O O . ASN A 1 83 ? -2.121 -6.664 3.338 1.00 95.50 83 ASN A O 1
ATOM 613 N N . ILE A 1 84 ? 0.031 -7.150 3.805 1.00 96.25 84 ILE A N 1
ATOM 614 C CA . ILE A 1 84 ? 0.559 -7.066 2.445 1.00 96.25 84 ILE A CA 1
ATOM 615 C C . ILE A 1 84 ? 0.693 -8.492 1.922 1.00 96.25 84 ILE A C 1
ATOM 617 O O . ILE A 1 84 ? 1.515 -9.274 2.399 1.00 96.25 84 ILE A O 1
ATOM 621 N N . LEU A 1 85 ? -0.134 -8.822 0.938 1.00 95.19 85 LEU A N 1
ATOM 622 C CA . LEU A 1 85 ? -0.222 -10.155 0.361 1.00 95.19 85 LEU A CA 1
ATOM 623 C C . LEU A 1 85 ? 0.859 -10.344 -0.703 1.00 95.19 85 LEU A C 1
ATOM 625 O O . LEU A 1 85 ? 1.608 -11.317 -0.644 1.00 95.19 85 LEU A O 1
ATOM 629 N N . ARG A 1 86 ? 0.975 -9.388 -1.635 1.00 94.81 86 ARG A N 1
ATOM 630 C CA . ARG A 1 86 ? 1.894 -9.458 -2.782 1.00 94.81 86 ARG A CA 1
ATOM 631 C C . ARG A 1 86 ? 2.520 -8.106 -3.112 1.00 94.81 86 ARG A C 1
ATOM 633 O O . ARG A 1 86 ? 1.919 -7.067 -2.838 1.00 94.81 86 ARG A O 1
ATOM 640 N N . ALA A 1 87 ? 3.683 -8.108 -3.760 1.00 95.94 87 ALA A N 1
ATOM 641 C CA . ALA A 1 87 ? 4.303 -6.896 -4.309 1.00 95.94 87 ALA A CA 1
ATOM 642 C C . ALA A 1 87 ? 5.002 -7.139 -5.657 1.00 95.94 87 ALA A C 1
ATOM 644 O O . ALA A 1 87 ? 5.248 -8.286 -6.033 1.00 95.94 87 ALA A O 1
ATOM 645 N N . ALA A 1 88 ? 5.321 -6.045 -6.364 1.00 94.00 88 ALA A N 1
ATOM 646 C CA . ALA A 1 88 ? 5.819 -6.039 -7.748 1.00 94.00 88 ALA A CA 1
ATOM 647 C C . ALA A 1 88 ? 4.949 -6.861 -8.710 1.00 94.00 88 ALA A C 1
ATOM 649 O O . ALA A 1 88 ? 5.442 -7.518 -9.625 1.00 94.00 88 ALA A O 1
ATOM 650 N N . VAL A 1 89 ? 3.637 -6.841 -8.482 1.00 94.31 89 VAL A N 1
ATOM 651 C CA . VAL A 1 89 ? 2.688 -7.554 -9.333 1.00 94.31 89 VAL A CA 1
ATOM 652 C C . VAL A 1 89 ? 2.385 -6.703 -10.557 1.00 94.31 89 VAL A C 1
ATOM 654 O O . VAL A 1 89 ? 2.053 -5.525 -10.434 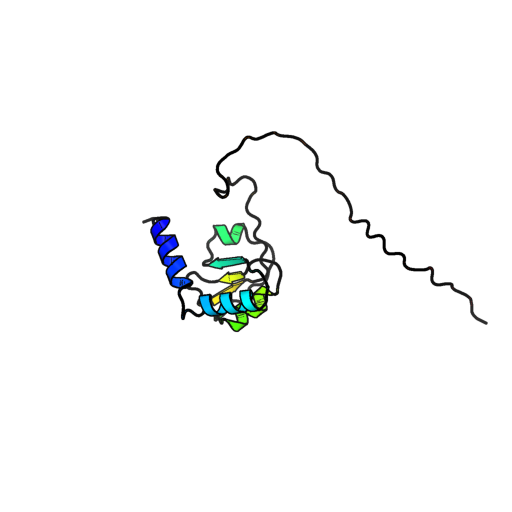1.00 94.31 89 VAL A O 1
ATOM 657 N N . GLN A 1 90 ? 2.454 -7.286 -11.746 1.00 91.88 90 GLN A N 1
ATOM 658 C CA . GLN A 1 90 ? 1.968 -6.627 -12.948 1.00 91.88 90 GLN A CA 1
ATOM 659 C C . GLN A 1 90 ? 0.481 -6.938 -13.117 1.00 91.88 90 GLN A C 1
ATOM 661 O O . GLN A 1 90 ? 0.099 -8.099 -13.240 1.00 91.88 90 GLN A O 1
ATOM 666 N N . LEU A 1 91 ? -0.362 -5.906 -13.136 1.00 87.81 91 LEU A N 1
ATOM 667 C CA . LEU A 1 91 ? -1.779 -6.060 -13.458 1.00 87.81 91 LEU A CA 1
ATOM 668 C C . LEU A 1 91 ? -1.944 -6.011 -14.979 1.00 87.81 91 LEU A C 1
ATOM 670 O O . LEU A 1 91 ? -1.655 -4.992 -15.606 1.00 87.81 91 LEU A O 1
ATOM 674 N N . VAL A 1 92 ? -2.386 -7.119 -15.565 1.00 86.38 92 VAL A N 1
ATOM 675 C CA . VAL A 1 92 ? -2.656 -7.275 -16.996 1.00 86.38 92 VAL A CA 1
ATOM 676 C C . VAL A 1 92 ? -4.149 -7.568 -17.159 1.00 86.38 92 VAL A C 1
ATOM 678 O O . VAL A 1 92 ? -4.538 -8.731 -17.258 1.00 86.38 92 VAL A O 1
ATOM 681 N N . PRO A 1 93 ? -5.015 -6.538 -17.118 1.00 76.56 93 PRO A N 1
ATOM 682 C CA . PRO A 1 93 ? -6.426 -6.732 -17.410 1.00 76.56 93 PRO A CA 1
ATOM 683 C C . PRO A 1 93 ? -6.597 -7.160 -18.869 1.00 76.56 93 PRO A C 1
ATOM 685 O O . PRO A 1 93 ? -5.857 -6.720 -19.753 1.00 76.56 93 PRO A O 1
ATOM 688 N N . ASP A 1 94 ? -7.584 -8.016 -19.119 1.00 59.19 94 ASP A N 1
ATOM 689 C CA . ASP A 1 94 ? -7.910 -8.437 -20.474 1.00 59.19 94 ASP A CA 1
ATOM 690 C C . ASP A 1 94 ? -8.354 -7.221 -21.303 1.00 59.19 94 ASP A C 1
ATOM 692 O O . ASP A 1 94 ? -9.217 -6.439 -20.896 1.00 59.19 94 ASP A O 1
ATOM 696 N N . SER A 1 95 ? -7.736 -7.037 -22.469 1.00 59.97 95 SER A N 1
ATOM 697 C CA . SER A 1 95 ? -7.893 -5.840 -23.312 1.00 59.97 95 SER A CA 1
ATOM 698 C C . SER A 1 95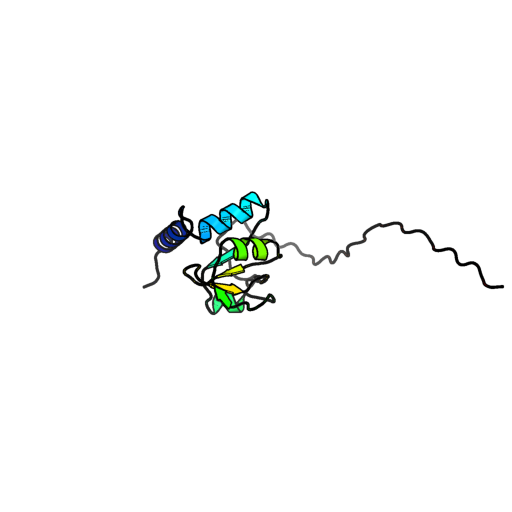 ? -9.297 -5.662 -23.908 1.00 59.97 95 SER A C 1
ATOM 700 O O . SER A 1 95 ? -9.579 -4.637 -24.528 1.00 59.97 95 SER A O 1
ATOM 702 N N . SER A 1 96 ? -10.179 -6.649 -23.726 1.00 54.19 96 SER A N 1
ATOM 703 C CA . SER A 1 96 ? -11.583 -6.614 -24.139 1.00 54.19 96 SER A CA 1
ATOM 704 C C . SER A 1 96 ? -12.533 -6.022 -23.093 1.00 54.19 96 SER A C 1
ATOM 706 O O . SER A 1 96 ? -13.721 -5.885 -23.380 1.00 54.19 96 SER A O 1
ATOM 708 N N . ILE A 1 97 ? -12.060 -5.708 -21.881 1.00 49.31 97 ILE A N 1
ATOM 709 C CA . ILE A 1 97 ? -12.891 -5.117 -20.825 1.00 49.31 97 ILE A CA 1
ATOM 710 C C . ILE A 1 97 ? -12.931 -3.596 -21.028 1.00 49.31 97 ILE A C 1
ATOM 712 O O . ILE A 1 97 ? -11.932 -2.906 -20.815 1.00 49.31 97 ILE A O 1
ATOM 716 N N . GLU A 1 98 ? -14.088 -3.063 -21.435 1.00 42.28 98 GLU A N 1
ATOM 717 C CA . GLU A 1 98 ? -14.336 -1.616 -21.487 1.00 42.28 98 GLU A CA 1
ATOM 718 C C . GLU A 1 98 ? -14.130 -1.007 -20.091 1.00 42.28 98 GLU A C 1
ATOM 720 O O . GLU A 1 98 ? -14.912 -1.209 -19.162 1.00 42.28 98 GLU A O 1
ATOM 725 N N . THR A 1 99 ? -13.025 -0.285 -19.925 1.00 37.84 99 THR A N 1
ATOM 726 C CA . THR A 1 99 ? -12.693 0.424 -18.692 1.00 37.84 99 THR A CA 1
ATOM 727 C C . THR A 1 99 ? -13.446 1.754 -18.675 1.00 37.84 99 THR A C 1
ATOM 729 O O . THR A 1 99 ? -13.318 2.553 -19.595 1.00 37.84 99 THR A O 1
ATOM 732 N N . GLN A 1 100 ? -14.215 2.008 -17.613 1.00 47.81 100 GLN A N 1
ATOM 733 C CA . GLN A 1 100 ? -14.985 3.245 -17.383 1.00 47.81 100 GLN A CA 1
ATOM 734 C C . GLN A 1 100 ? -14.105 4.444 -16.957 1.00 47.81 100 GLN A C 1
ATOM 736 O O . GLN A 1 100 ? -14.597 5.423 -16.401 1.00 47.81 100 GLN A O 1
ATOM 741 N N . GLU A 1 101 ? -12.796 4.383 -17.207 1.00 43.38 101 GLU A N 1
ATOM 742 C CA . GLU A 1 101 ? -11.931 5.562 -17.240 1.00 43.38 101 GLU A CA 1
ATOM 743 C C . GLU A 1 101 ? -11.973 6.084 -18.679 1.00 43.38 101 GLU A C 1
ATOM 745 O O . GLU A 1 101 ? -11.314 5.542 -19.561 1.00 43.38 101 GLU A O 1
ATOM 750 N N . SER A 1 102 ? -12.740 7.149 -18.911 1.00 41.78 102 SER A N 1
ATOM 751 C CA . SER A 1 102 ? -13.068 7.762 -20.215 1.00 41.78 102 SER A CA 1
ATOM 752 C C . SER A 1 102 ? -14.342 7.223 -20.878 1.00 41.78 102 SER A C 1
ATOM 754 O O . SER A 1 102 ? -14.350 6.236 -21.607 1.00 41.78 102 SER A O 1
ATOM 756 N N . ALA A 1 103 ? -15.430 7.969 -20.685 1.00 35.38 103 ALA A N 1
ATOM 757 C CA . ALA A 1 103 ? -16.607 7.922 -21.546 1.00 35.38 103 ALA A CA 1
ATOM 758 C C . ALA A 1 103 ? -16.238 8.203 -23.034 1.00 35.38 103 ALA A C 1
ATOM 760 O O . ALA A 1 103 ? -15.196 8.799 -23.321 1.00 35.38 103 ALA A O 1
ATOM 761 N N . PRO A 1 104 ? -17.077 7.770 -23.994 1.00 42.38 104 PRO A N 1
ATOM 762 C CA . PRO A 1 104 ? -16.651 7.240 -25.287 1.00 42.38 104 PRO A CA 1
ATOM 763 C C . PRO A 1 104 ? -16.419 8.302 -26.370 1.00 42.38 104 PRO A C 1
ATOM 765 O O . PRO A 1 104 ? -17.229 9.202 -26.581 1.00 42.38 104 PRO A O 1
ATOM 768 N N . GLY A 1 105 ? -15.351 8.112 -27.146 1.00 35.53 105 GLY A N 1
ATOM 769 C CA . GLY A 1 105 ? -15.045 8.879 -28.352 1.00 35.53 105 GLY A CA 1
ATOM 770 C C . GLY A 1 105 ? -14.476 7.977 -29.441 1.00 35.53 105 GLY A C 1
ATOM 771 O O . GLY A 1 105 ? -13.268 7.896 -29.605 1.00 35.53 105 GLY A O 1
ATOM 772 N N . THR A 1 106 ? -15.370 7.313 -30.179 1.00 43.41 106 THR A N 1
ATOM 773 C CA . THR A 1 106 ? -15.182 6.735 -31.527 1.00 43.41 106 THR A CA 1
ATOM 774 C C . THR A 1 106 ? -13.882 5.983 -31.829 1.00 43.41 106 THR A C 1
ATOM 776 O O . THR A 1 106 ? -12.826 6.560 -32.081 1.00 43.41 106 THR A O 1
ATOM 779 N N . ALA A 1 107 ? -14.035 4.677 -32.038 1.00 44.78 107 ALA A N 1
ATOM 780 C CA . ALA A 1 107 ? -13.113 3.883 -32.830 1.00 44.78 107 ALA A CA 1
ATOM 781 C C . ALA A 1 107 ? -12.828 4.543 -34.197 1.00 44.78 107 ALA A C 1
ATOM 783 O O . ALA A 1 107 ? -13.710 4.652 -35.050 1.00 44.78 107 ALA A O 1
ATOM 784 N N . ARG A 1 108 ? -11.561 4.881 -34.451 1.00 35.59 108 ARG A N 1
ATOM 785 C CA . ARG A 1 108 ? -10.970 4.727 -35.785 1.00 35.59 108 ARG A CA 1
ATOM 786 C C . ARG A 1 108 ? -9.886 3.663 -35.705 1.00 35.59 108 ARG A C 1
ATOM 788 O O . ARG A 1 108 ? -8.919 3.764 -34.958 1.00 35.59 108 ARG A O 1
ATOM 795 N N . ARG A 1 109 ? -10.144 2.592 -36.444 1.00 45.28 109 ARG A N 1
ATOM 796 C CA . ARG A 1 109 ? -9.372 1.361 -36.540 1.00 45.28 109 ARG A CA 1
ATOM 797 C C . ARG A 1 109 ? -8.263 1.587 -37.569 1.00 45.28 109 ARG A C 1
ATOM 799 O O . ARG A 1 109 ? -8.540 1.515 -38.761 1.00 45.28 109 ARG A O 1
ATOM 806 N N . ASN A 1 110 ? -7.025 1.842 -37.145 1.00 30.45 110 ASN A N 1
ATOM 807 C CA . ASN A 1 110 ? -5.901 1.962 -38.077 1.00 30.45 110 ASN A CA 1
ATOM 808 C C . ASN A 1 110 ? -4.664 1.223 -37.539 1.00 30.45 110 ASN A C 1
ATOM 810 O O . ASN A 1 110 ? -3.965 1.685 -36.647 1.00 30.45 110 ASN A O 1
ATOM 814 N N . ALA A 1 111 ? -4.476 0.037 -38.116 1.00 31.92 111 ALA A N 1
ATOM 815 C CA . ALA A 1 111 ? -3.298 -0.819 -38.219 1.00 31.92 111 ALA A CA 1
ATOM 816 C C . ALA A 1 111 ? -1.917 -0.268 -37.798 1.00 31.92 111 ALA A C 1
ATOM 818 O O . ALA A 1 111 ? -1.486 0.775 -38.283 1.00 31.92 111 ALA A O 1
ATOM 819 N N . SER A 1 112 ? -1.145 -1.098 -37.078 1.00 28.22 112 SER A N 1
ATOM 820 C CA . SER A 1 112 ? 0.119 -1.735 -37.539 1.00 28.22 112 SER A CA 1
ATOM 821 C C . SER A 1 112 ? 1.028 -2.099 -36.347 1.00 28.22 112 SER A C 1
ATOM 823 O O . SER A 1 112 ? 1.357 -1.215 -35.556 1.00 28.22 112 SER A O 1
ATOM 825 N N . PRO A 1 113 ? 1.511 -3.351 -36.206 1.00 40.00 113 PRO A N 1
ATOM 826 C CA . PRO A 1 113 ? 2.467 -3.701 -35.164 1.00 40.00 113 PRO A CA 1
ATOM 827 C C . PRO A 1 113 ? 3.872 -3.322 -35.642 1.00 40.00 113 PRO A C 1
ATOM 829 O O . PRO A 1 113 ? 4.494 -4.043 -36.419 1.00 40.00 113 PRO A O 1
ATOM 832 N N . SER A 1 114 ? 4.398 -2.184 -35.189 1.00 29.70 114 SER A N 1
ATOM 833 C CA . SER A 1 114 ? 5.805 -1.843 -35.421 1.00 29.70 114 SER A CA 1
ATOM 834 C C . SER A 1 114 ? 6.629 -2.131 -34.169 1.00 29.70 114 SER A C 1
ATOM 836 O O . SER A 1 114 ? 6.776 -1.323 -33.258 1.00 29.70 114 SER A O 1
ATOM 838 N N . ARG A 1 115 ? 7.216 -3.332 -34.155 1.00 38.22 115 ARG A N 1
ATOM 839 C CA . ARG A 1 115 ? 8.477 -3.587 -33.455 1.00 38.22 115 ARG A CA 1
ATOM 840 C C . ARG A 1 115 ? 9.461 -2.489 -33.864 1.00 38.22 115 ARG A C 1
ATOM 842 O O . ARG A 1 115 ? 9.888 -2.459 -35.017 1.00 38.22 115 ARG A O 1
ATOM 849 N N . ARG A 1 116 ? 9.884 -1.635 -32.932 1.00 31.83 116 ARG A N 1
ATOM 850 C CA . ARG A 1 116 ? 11.110 -0.854 -33.114 1.00 31.83 116 ARG A CA 1
ATOM 851 C C . ARG A 1 116 ? 12.022 -1.048 -31.922 1.00 31.83 116 ARG A C 1
ATOM 853 O O . ARG A 1 116 ? 11.809 -0.525 -30.836 1.00 31.83 116 ARG A O 1
ATOM 860 N N . ALA A 1 117 ? 13.028 -1.872 -32.186 1.00 37.25 117 ALA A N 1
ATOM 861 C CA . ALA A 1 117 ? 14.184 -2.089 -31.354 1.00 37.25 117 ALA A CA 1
ATOM 862 C C . ALA A 1 117 ? 14.793 -0.752 -30.913 1.00 37.25 117 ALA A C 1
ATOM 864 O O . ALA A 1 117 ? 15.041 0.151 -31.715 1.00 37.25 117 ALA A O 1
ATOM 865 N N . TYR A 1 118 ? 15.053 -0.681 -29.616 1.00 30.52 118 TYR A N 1
ATOM 866 C CA . TYR A 1 118 ? 15.880 0.313 -28.965 1.00 30.52 118 TYR A CA 1
ATOM 867 C C . TYR A 1 118 ? 17.307 0.228 -29.533 1.00 30.52 118 TYR A C 1
ATOM 869 O O . TYR A 1 118 ? 18.078 -0.655 -29.164 1.00 30.52 118 TYR A O 1
ATOM 877 N N . ARG A 1 119 ? 17.674 1.121 -30.462 1.00 33.38 119 ARG A N 1
ATOM 878 C CA . ARG A 1 119 ? 19.076 1.331 -30.857 1.00 33.38 119 ARG A CA 1
ATOM 879 C C . ARG A 1 119 ? 19.633 2.477 -30.022 1.00 33.38 119 ARG A C 1
ATOM 881 O O . ARG A 1 119 ? 19.604 3.630 -30.436 1.00 33.38 119 ARG A O 1
ATOM 888 N N . SER A 1 120 ? 20.117 2.136 -28.832 1.00 37.69 120 SER A N 1
ATOM 889 C CA . SER A 1 120 ? 20.994 3.004 -28.049 1.00 37.69 120 SER A CA 1
ATOM 890 C C . SER A 1 120 ? 22.300 3.195 -28.815 1.00 37.69 120 SER A C 1
ATOM 892 O O . SER A 1 120 ? 23.102 2.275 -28.977 1.00 37.69 120 SER A O 1
ATOM 894 N N . SER A 1 121 ? 22.497 4.404 -29.324 1.00 39.66 121 SER A N 1
ATOM 895 C CA . SER A 1 121 ? 23.805 4.921 -29.688 1.00 39.66 121 SER A CA 1
ATOM 896 C C . SER A 1 121 ? 24.590 5.197 -28.405 1.00 39.66 121 SER A C 1
ATOM 898 O O . SER A 1 121 ? 24.485 6.277 -27.824 1.00 39.66 121 SER A O 1
ATOM 900 N N . ARG A 1 122 ? 25.401 4.231 -27.971 1.00 41.38 122 ARG A N 1
ATOM 901 C CA . ARG A 1 122 ? 26.595 4.515 -27.174 1.00 41.38 122 ARG A CA 1
ATOM 902 C C . ARG A 1 122 ? 27.815 4.036 -27.939 1.00 41.38 122 ARG A C 1
ATOM 904 O O . ARG A 1 122 ? 28.060 2.846 -28.095 1.00 41.38 122 ARG A O 1
ATOM 911 N N . SER A 1 123 ? 28.546 5.023 -28.433 1.00 43.16 123 SER A N 1
ATOM 912 C CA . SER A 1 123 ? 29.955 4.948 -28.773 1.00 43.16 123 SER A CA 1
ATOM 913 C C . SER A 1 123 ? 30.739 4.364 -27.596 1.00 43.16 123 SER A C 1
ATOM 915 O O . SER A 1 123 ? 30.825 4.993 -26.540 1.00 43.16 123 SER A O 1
ATOM 917 N N . ALA A 1 124 ? 31.314 3.182 -27.781 1.00 44.75 124 ALA A N 1
ATOM 918 C CA . ALA A 1 124 ? 32.396 2.675 -26.954 1.00 44.75 124 ALA A CA 1
ATOM 919 C C . ALA A 1 124 ? 33.504 2.184 -27.890 1.00 44.75 124 ALA A C 1
ATOM 921 O O . ALA A 1 124 ? 33.277 1.394 -28.805 1.00 44.75 124 ALA A O 1
ATOM 922 N N . SER A 1 125 ? 34.665 2.787 -27.688 1.00 48.38 125 SER A N 1
ATOM 923 C CA . SER A 1 125 ? 35.891 2.737 -28.471 1.00 48.38 125 SER A CA 1
ATOM 924 C C . SER A 1 125 ? 36.452 1.319 -28.658 1.00 48.38 125 SER A C 1
ATOM 926 O O . SER A 1 125 ? 36.265 0.471 -27.786 1.00 48.38 125 SER A O 1
ATOM 928 N N . PRO A 1 126 ? 37.191 1.047 -29.749 1.00 46.66 126 PRO A N 1
ATOM 929 C CA . PRO A 1 126 ? 37.820 -0.251 -29.948 1.00 46.66 126 PRO A CA 1
ATOM 930 C C . PRO A 1 126 ? 39.018 -0.424 -29.003 1.00 46.66 126 PRO A C 1
ATOM 932 O O . PRO A 1 126 ? 39.993 0.326 -29.071 1.00 46.66 126 PRO A O 1
ATOM 935 N N . CYS A 1 127 ? 38.953 -1.447 -28.145 1.00 38.16 127 CYS A N 1
ATOM 936 C CA . CYS A 1 127 ? 40.114 -2.003 -27.457 1.00 38.16 127 CYS A CA 1
ATOM 937 C C . CYS A 1 127 ? 41.133 -2.447 -28.508 1.00 38.16 127 CYS A C 1
ATOM 939 O O . CYS A 1 127 ? 40.923 -3.421 -29.231 1.00 38.16 127 CYS A O 1
ATOM 941 N N . ARG A 1 128 ? 42.234 -1.704 -28.609 1.00 42.56 128 ARG A N 1
ATOM 942 C CA . ARG A 1 128 ? 43.361 -2.055 -29.461 1.00 42.56 128 ARG A CA 1
ATOM 943 C C . ARG A 1 128 ? 44.170 -3.130 -28.744 1.00 42.56 128 ARG A C 1
ATOM 945 O O . ARG A 1 128 ? 44.838 -2.866 -27.752 1.00 42.56 128 ARG A O 1
ATOM 952 N N . SER A 1 129 ? 44.071 -4.344 -29.256 1.00 42.38 129 SER A N 1
ATOM 953 C CA . SER A 1 129 ? 45.034 -5.413 -29.040 1.00 42.38 129 SER A CA 1
ATOM 954 C C . SER A 1 129 ? 46.391 -5.025 -29.630 1.00 42.38 129 SER A C 1
ATOM 956 O O . SER A 1 129 ? 46.468 -4.605 -30.788 1.00 42.38 129 SER A O 1
ATOM 958 N N . SER A 1 130 ? 47.458 -5.247 -28.873 1.00 43.53 130 SER A N 1
ATOM 959 C CA . SER A 1 130 ? 48.792 -5.498 -29.423 1.00 43.53 130 SER A CA 1
ATOM 960 C C . SER A 1 130 ? 49.557 -6.463 -28.505 1.00 43.53 130 SER A C 1
ATOM 962 O O . SER A 1 130 ? 49.210 -6.566 -27.329 1.00 43.53 130 SER A O 1
ATOM 964 N N . PRO A 1 131 ? 50.499 -7.241 -29.064 1.00 53.56 131 PRO A N 1
ATOM 965 C CA . PRO A 1 131 ? 50.687 -8.642 -28.709 1.00 53.56 131 PRO A CA 1
ATOM 966 C C . PRO A 1 131 ? 51.856 -8.895 -27.752 1.00 53.56 131 PRO A C 1
ATOM 968 O O . PRO A 1 131 ? 52.695 -8.035 -27.507 1.00 53.56 131 PRO A O 1
ATOM 971 N N . SER A 1 132 ? 51.893 -10.135 -27.273 1.00 46.94 132 SER A N 1
ATOM 972 C CA . SER A 1 132 ? 53.005 -10.806 -26.607 1.00 46.94 132 SER A CA 1
ATOM 973 C C . SER A 1 132 ? 54.325 -10.720 -27.380 1.00 46.94 132 SER A C 1
ATOM 975 O O . SER A 1 132 ? 54.379 -11.113 -28.547 1.00 46.94 132 SER A O 1
ATOM 977 N N . THR A 1 133 ? 55.396 -10.334 -26.692 1.00 50.41 133 THR A N 1
ATOM 978 C CA . THR A 1 133 ? 56.700 -11.021 -26.694 1.00 50.41 133 THR A CA 1
ATOM 979 C C . THR A 1 133 ? 57.348 -10.768 -25.340 1.00 50.41 133 THR A C 1
ATOM 981 O O . THR A 1 133 ? 57.279 -9.605 -24.884 1.00 50.41 133 THR A O 1
#

Mean predicted aligned error: 14.51 Å

Sequence (133 aa):
MARSPEDSLKATLGRVAPGTALRDGLERILRGRTGALIVLGSDRTIESICSGGFDIGIDFSPTRLRELAKMDGAIICDKDASNILRAAVQLVPDSSIETQESAPGTARRNASPSRRAYRSSRSASPCRSSPST

pLDDT: mean 74.43, std 23.21, range [28.22, 96.81]

Radius of gyration: 22.2 Å; Cα contacts (8 Å, |Δi|>4): 152; chains: 1; bounding box: 83×27×50 Å

Foldseek 3Di:
DPDDVVRVVVLVCVCCDPPHQVVLLVVLLVVVVFDAAEAEADDPQQVVQWDDWDFDWAFAGSVVSNVLSVAAAHWYAYNNRGTTGTGPIHGHPDPPDPDPPDDDDDDDDDDDDDDDDDPDDDDDDDDDDDDDD

Secondary structure (DSSP, 8-state):
-PPPHHHHHHHHHHHTSTTSHHHHHHHHHHHTT---EEEE---HHHHHHEES-EEEEEE--HHHHHHHTTSSSEEEE-TTSSEEEEEEEEE---TTS--SSS-------------------------------

Nearest PDB structures (foldseek):
  7y0d-assembly1_G  TM=9.247E-01  e=7.669E-12  Mycolicibacterium smegmatis MC2 155
  3c1y-assembly1_A  TM=8.667E-01  e=9.059E-10  Thermotoga maritima
  4yxm-assembly1_A  TM=8.654E-01  e=1.631E-09  Thermotoga maritima
  7dg0-assembly1_B  TM=7.667E-01  e=5.601E-04  Mesomycoplasma ovipneumoniae 14811
  2fb5-assembly1_A  TM=7.424E-01  e=9.311E-03  Bacillus cereus

Solvent-accessible surface area (backbone atoms only — not comparable to full-atom values): 8383 Å² total; per-residue (Å²): 132,85,74,53,72,67,56,52,49,51,54,51,51,62,51,55,31,89,94,30,59,56,27,54,14,50,52,49,25,56,75,65,74,42,71,76,47,76,42,70,39,79,50,74,67,55,56,71,23,51,42,83,52,46,85,63,69,38,76,51,44,33,66,57,52,35,58,56,34,74,47,72,50,28,35,32,21,35,72,82,59,57,32,35,41,34,37,42,22,40,78,56,71,66,90,84,61,87,60,88,80,66,82,88,79,76,93,77,91,77,89,80,92,74,90,73,82,86,78,79,87,70,92,76,80,84,84,79,84,80,82,92,128